Protein AF-A0AAE5A9R6-F1 (afdb_monomer_lite)

Sequence (47 aa):
MTNKAIASQRVIAQRTARGHVEHELAKLGFTSRAQIAAWVVEHGSHG

pLDDT: mean 92.97, std 10.86, range [50.0, 98.44]

Foldseek 3Di:
DALVVVCVVVVHDSVVSVVVVVVVCVVVVHPDPVVVVVVCVVPVVPD

Organism: NCBI:txid1990687

Secondary structure (DSSP, 8-state):
--HHHHHHHHT--HHHHHHHHHHHHHHHT-SSHHHHHHHHHHHHT--

Radius of gyration: 11.92 Å; chains: 1; bounding box: 33×22×22 Å

InterPro domains:
  IPR000792 Transcription regulator LuxR, C-terminal [PF00196] (1-39)
  IPR000792 Transcription regulator LuxR, C-terminal [PS50043] (1-44)
  IPR016032 Signal transduction response regulator, C-terminal effector [SSF46894] (1-45)
  IPR036388 Winged helix-like DNA-binding domain superfamily [G3DSA:1.10.10.10] (1-47)

Structure (mmCIF, N/CA/C/O backbone):
data_AF-A0AAE5A9R6-F1
#
_entry.id   AF-A0AAE5A9R6-F1
#
loop_
_atom_site.group_PDB
_atom_site.id
_atom_site.type_symbol
_atom_site.label_atom_id
_atom_site.label_alt_id
_atom_site.label_comp_id
_atom_site.label_asym_id
_atom_site.label_entity_id
_atom_site.label_seq_id
_atom_site.pdbx_PDB_ins_code
_atom_site.Cartn_x
_atom_site.Cartn_y
_atom_site.Cartn_z
_atom_site.occupancy
_atom_site.B_iso_or_equiv
_atom_site.auth_seq_id
_atom_site.auth_comp_id
_atom_site.auth_asym_id
_atom_site.auth_atom_id
_atom_site.pdbx_PDB_model_num
ATOM 1 N N . MET A 1 1 ? -2.312 -7.754 1.923 1.00 86.62 1 MET A N 1
ATOM 2 C CA . MET A 1 1 ? -1.792 -7.840 0.533 1.00 86.62 1 MET A CA 1
ATOM 3 C C . MET A 1 1 ? -0.362 -7.306 0.486 1.00 86.62 1 MET A C 1
ATOM 5 O O . MET A 1 1 ? -0.119 -6.265 1.078 1.00 86.62 1 MET A O 1
ATOM 9 N N . THR A 1 2 ? 0.585 -8.003 -0.151 1.00 95.25 2 THR A N 1
ATOM 10 C CA . THR A 1 2 ? 2.017 -7.615 -0.203 1.00 95.25 2 TH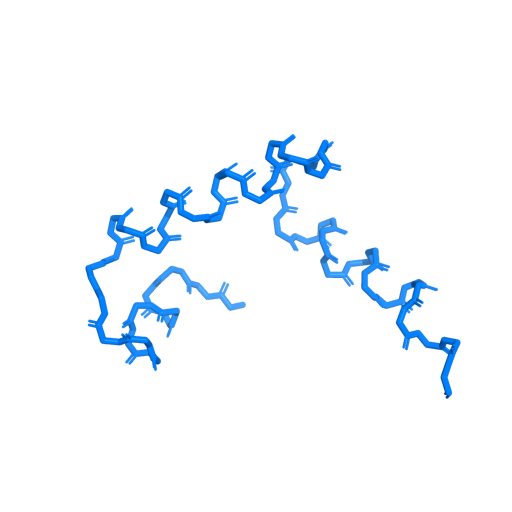R A CA 1
ATOM 11 C C . THR A 1 2 ? 2.385 -6.955 -1.540 1.00 95.25 2 THR A C 1
ATOM 13 O O . THR A 1 2 ? 1.623 -7.040 -2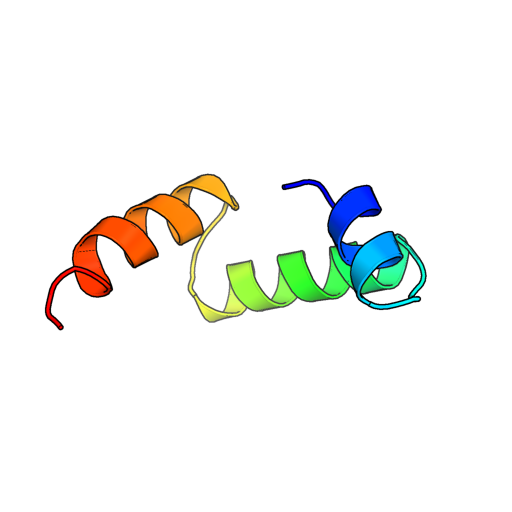.502 1.00 95.25 2 THR A O 1
ATOM 16 N N . ASN A 1 3 ? 3.561 -6.318 -1.639 1.00 97.19 3 ASN A N 1
ATOM 17 C CA . ASN A 1 3 ? 4.060 -5.765 -2.914 1.00 97.19 3 ASN A CA 1
ATOM 18 C C . ASN A 1 3 ? 4.304 -6.858 -3.960 1.00 97.19 3 ASN A C 1
ATOM 20 O O . ASN A 1 3 ? 4.020 -6.644 -5.133 1.00 97.19 3 ASN A O 1
ATOM 24 N N . LYS A 1 4 ? 4.746 -8.048 -3.530 1.00 97.69 4 LYS A N 1
ATOM 25 C CA . LYS A 1 4 ? 4.856 -9.233 -4.390 1.00 97.69 4 LYS A CA 1
ATOM 26 C C . LYS A 1 4 ? 3.496 -9.628 -4.970 1.00 97.69 4 LYS A C 1
ATOM 28 O O . LYS A 1 4 ? 3.396 -9.820 -6.172 1.00 97.69 4 LYS A O 1
ATOM 33 N N . ALA A 1 5 ? 2.449 -9.678 -4.144 1.00 97.75 5 ALA A N 1
ATOM 34 C CA . ALA A 1 5 ? 1.102 -10.003 -4.615 1.00 97.75 5 ALA A CA 1
ATOM 35 C C . ALA A 1 5 ? 0.568 -8.967 -5.624 1.00 97.75 5 ALA A C 1
ATOM 37 O O . ALA A 1 5 ? 0.034 -9.356 -6.658 1.00 97.75 5 ALA A O 1
ATOM 38 N N . ILE A 1 6 ? 0.765 -7.664 -5.370 1.00 96.25 6 ILE A N 1
ATOM 39 C CA . ILE A 1 6 ? 0.407 -6.594 -6.325 1.00 96.25 6 ILE A CA 1
ATOM 40 C C . ILE A 1 6 ? 1.153 -6.774 -7.649 1.00 96.25 6 ILE A C 1
ATOM 42 O O . ILE A 1 6 ? 0.545 -6.745 -8.716 1.00 96.25 6 ILE A O 1
ATOM 46 N N . ALA A 1 7 ? 2.471 -6.957 -7.566 1.00 98.06 7 ALA A N 1
ATOM 47 C CA . ALA A 1 7 ? 3.347 -7.110 -8.717 1.00 98.06 7 ALA A CA 1
ATOM 48 C C . ALA A 1 7 ? 2.919 -8.281 -9.606 1.00 98.06 7 ALA A C 1
ATOM 50 O O . ALA A 1 7 ? 2.821 -8.123 -10.819 1.00 98.06 7 ALA A O 1
ATOM 51 N N . SER A 1 8 ? 2.590 -9.423 -8.997 1.00 98.00 8 SER A N 1
ATOM 52 C CA . SER A 1 8 ? 2.107 -10.600 -9.717 1.00 98.00 8 SER A CA 1
ATOM 53 C C . SER A 1 8 ? 0.740 -10.375 -10.370 1.00 98.00 8 SER A C 1
ATOM 55 O O . SER A 1 8 ? 0.560 -10.760 -11.518 1.00 98.00 8 SER A O 1
ATOM 57 N N . GLN A 1 9 ? -0.206 -9.720 -9.688 1.00 97.44 9 GLN A N 1
ATOM 58 C CA . GLN A 1 9 ? -1.544 -9.456 -10.244 1.00 97.44 9 GLN A CA 1
ATOM 59 C C . GLN A 1 9 ? -1.535 -8.444 -11.398 1.00 97.44 9 GLN A C 1
ATOM 61 O O . GLN A 1 9 ? -2.408 -8.487 -12.260 1.00 97.44 9 GLN A O 1
ATOM 66 N N . ARG A 1 10 ? -0.588 -7.497 -11.391 1.00 96.62 10 ARG A N 1
ATOM 67 C CA . ARG A 1 10 ? -0.495 -6.416 -12.386 1.00 96.62 10 ARG A CA 1
ATOM 68 C C . ARG A 1 10 ? 0.623 -6.618 -13.414 1.00 96.62 10 ARG A C 1
ATOM 70 O O . ARG A 1 10 ? 0.786 -5.762 -14.270 1.00 96.62 10 ARG A O 1
ATOM 77 N N . VAL A 1 11 ? 1.371 -7.722 -13.335 1.00 97.88 11 VAL A N 1
ATOM 78 C CA . VAL A 1 11 ? 2.529 -8.041 -14.197 1.00 97.88 11 VAL A CA 1
ATOM 79 C C . VAL A 1 11 ? 3.540 -6.8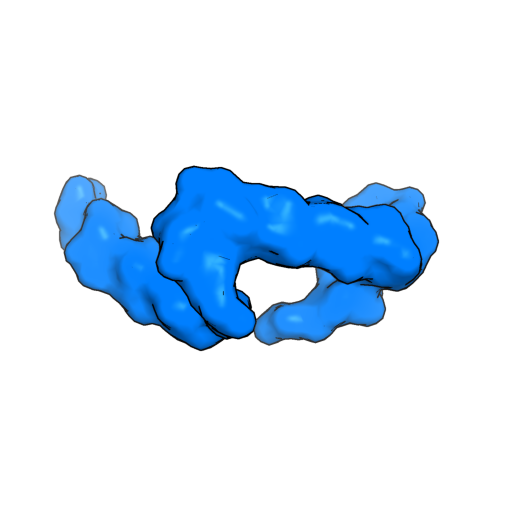82 -14.248 1.00 97.88 11 VAL A C 1
ATOM 81 O O . VAL A 1 11 ? 3.941 -6.408 -15.306 1.00 97.88 11 VAL A O 1
ATOM 84 N N . ILE A 1 12 ? 3.953 -6.401 -13.071 1.00 97.94 12 ILE A N 1
ATOM 85 C CA . ILE A 1 12 ? 4.947 -5.324 -12.912 1.00 97.94 12 ILE A CA 1
ATOM 86 C C . ILE A 1 12 ? 6.069 -5.740 -11.961 1.00 97.94 12 ILE A C 1
ATOM 88 O O . ILE A 1 12 ? 5.937 -6.684 -11.184 1.00 97.94 12 ILE A O 1
ATOM 92 N N . ALA A 1 13 ? 7.178 -4.999 -11.963 1.00 98.44 13 ALA A N 1
ATOM 93 C CA . ALA A 1 13 ? 8.243 -5.201 -10.987 1.00 98.44 13 ALA A CA 1
ATOM 94 C C . ALA A 1 13 ? 7.776 -4.872 -9.554 1.00 98.44 13 ALA A C 1
ATOM 96 O O . ALA A 1 13 ? 7.046 -3.907 -9.317 1.00 98.44 13 ALA A O 1
ATOM 97 N N . GLN A 1 14 ? 8.284 -5.612 -8.559 1.00 98.19 14 GLN A N 1
ATOM 98 C CA . GLN A 1 14 ? 7.972 -5.365 -7.139 1.00 98.19 14 GLN A CA 1
ATOM 99 C C . GLN A 1 14 ? 8.350 -3.948 -6.676 1.00 98.19 14 GLN A C 1
ATOM 101 O O . GLN A 1 14 ? 7.668 -3.377 -5.825 1.00 98.19 14 GLN A O 1
ATOM 106 N N . ARG A 1 15 ? 9.405 -3.354 -7.256 1.00 97.81 15 ARG A N 1
ATOM 107 C CA . ARG A 1 15 ? 9.818 -1.968 -6.981 1.00 97.81 15 ARG A CA 1
ATOM 108 C C . ARG A 1 15 ? 8.764 -0.953 -7.428 1.00 97.81 15 ARG A C 1
ATOM 110 O O . ARG A 1 15 ? 8.531 0.011 -6.707 1.00 97.81 15 ARG A O 1
ATOM 117 N N . THR A 1 16 ? 8.115 -1.193 -8.565 1.00 98.19 16 THR A N 1
ATOM 118 C CA . THR A 1 16 ? 7.028 -0.354 -9.083 1.00 98.19 16 THR A CA 1
ATOM 119 C C . THR A 1 16 ? 5.803 -0.451 -8.178 1.00 98.19 16 THR A C 1
ATOM 121 O O . THR A 1 16 ? 5.266 0.569 -7.760 1.00 98.19 16 THR A O 1
ATOM 124 N N . ALA A 1 17 ? 5.434 -1.667 -7.759 1.00 98.25 17 ALA A N 1
ATOM 125 C CA . ALA A 1 17 ? 4.366 -1.870 -6.779 1.00 98.25 17 ALA A CA 1
ATOM 126 C C . ALA A 1 17 ? 4.640 -1.146 -5.446 1.00 98.25 17 ALA A C 1
ATOM 128 O O . ALA A 1 17 ? 3.729 -0.548 -4.879 1.00 9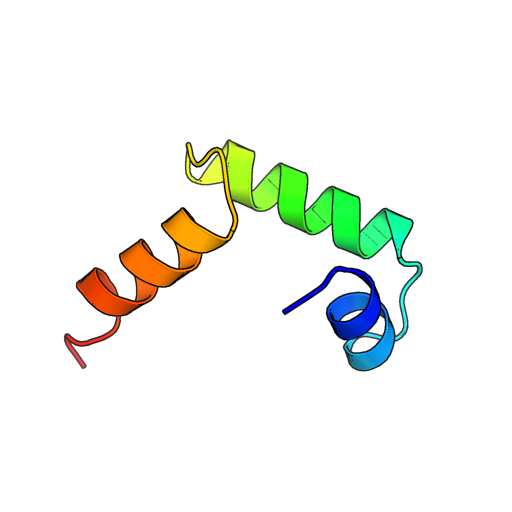8.25 17 ALA A O 1
ATOM 129 N N . ARG A 1 18 ? 5.889 -1.166 -4.956 1.00 98.06 18 ARG A N 1
ATOM 130 C CA . ARG A 1 18 ? 6.289 -0.408 -3.761 1.00 98.06 18 ARG A CA 1
ATOM 131 C C . ARG A 1 18 ? 6.112 1.099 -3.958 1.00 98.06 18 ARG A C 1
ATOM 133 O O . ARG A 1 18 ? 5.488 1.722 -3.110 1.00 98.06 18 ARG A O 1
ATOM 140 N N . GLY A 1 19 ? 6.615 1.649 -5.064 1.00 98.25 19 GLY A N 1
ATOM 141 C CA . GLY A 1 19 ? 6.500 3.081 -5.355 1.00 98.25 19 GLY A CA 1
ATOM 142 C C . GLY A 1 19 ? 5.045 3.547 -5.431 1.00 98.25 19 GLY A C 1
ATOM 143 O O . GLY A 1 19 ? 4.707 4.588 -4.883 1.00 98.25 19 GLY A O 1
A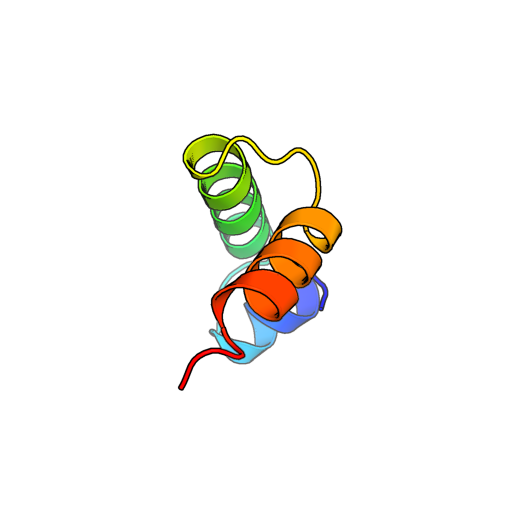TOM 144 N N . HIS A 1 20 ? 4.156 2.738 -6.018 1.00 97.06 20 HIS A N 1
ATOM 145 C CA . HIS A 1 20 ? 2.719 3.023 -5.998 1.00 97.06 20 HIS A CA 1
ATOM 146 C C . HIS A 1 20 ? 2.146 3.054 -4.578 1.00 97.06 20 HIS A C 1
ATOM 148 O O . HIS A 1 20 ? 1.421 3.981 -4.242 1.00 97.06 20 HIS A O 1
ATOM 154 N N . VAL A 1 21 ? 2.492 2.083 -3.725 1.00 96.62 21 VAL A N 1
ATOM 155 C CA . VAL A 1 21 ? 2.029 2.069 -2.327 1.00 96.62 21 VAL A CA 1
ATOM 156 C C . VAL A 1 21 ? 2.534 3.293 -1.558 1.00 96.62 21 VAL A C 1
ATOM 158 O O . VAL A 1 21 ? 1.755 3.902 -0.835 1.00 96.62 21 VAL A O 1
ATOM 161 N N . GLU A 1 22 ? 3.804 3.668 -1.718 1.00 97.88 22 GLU A N 1
ATOM 162 C CA . GLU A 1 22 ? 4.385 4.857 -1.075 1.00 97.88 22 GLU A CA 1
ATOM 163 C C . GLU A 1 22 ? 3.678 6.147 -1.524 1.00 97.88 22 GLU A C 1
ATOM 165 O O . GLU A 1 22 ? 3.344 6.983 -0.686 1.00 97.88 22 GLU A O 1
ATOM 170 N N . HIS A 1 23 ? 3.377 6.284 -2.819 1.00 97.88 23 HIS A N 1
ATOM 171 C CA . HIS A 1 23 ? 2.645 7.442 -3.337 1.00 97.88 23 HIS A CA 1
ATOM 172 C C . HIS A 1 23 ? 1.205 7.523 -2.828 1.00 97.88 23 HIS A C 1
ATOM 174 O O . HIS A 1 23 ? 0.776 8.601 -2.424 1.00 97.88 23 HIS A O 1
ATOM 180 N N . GLU A 1 24 ? 0.462 6.414 -2.821 1.00 95.81 24 GLU A N 1
ATOM 181 C CA . GLU A 1 24 ? -0.917 6.415 -2.314 1.00 95.81 24 GLU A CA 1
ATOM 182 C C . GLU A 1 24 ? -0.965 6.748 -0.820 1.00 95.81 24 GLU A C 1
ATOM 184 O O . GLU A 1 24 ? -1.811 7.528 -0.387 1.00 95.81 24 GLU A O 1
ATOM 189 N N . LEU A 1 25 ? -0.021 6.222 -0.033 1.00 97.44 25 LEU A N 1
ATOM 190 C CA . LEU A 1 25 ? 0.112 6.569 1.381 1.00 97.44 25 LEU A CA 1
ATOM 191 C C . LEU A 1 25 ? 0.362 8.068 1.571 1.00 97.44 25 LEU A C 1
ATOM 193 O O . LEU A 1 25 ? -0.361 8.709 2.329 1.00 97.44 25 LEU A O 1
ATOM 197 N N . ALA A 1 26 ? 1.322 8.638 0.837 1.00 98.12 26 ALA A N 1
ATOM 198 C CA . ALA A 1 26 ? 1.624 10.065 0.908 1.00 98.12 26 ALA A CA 1
ATOM 199 C C . ALA A 1 26 ? 0.425 10.933 0.494 1.00 98.12 26 ALA A C 1
ATOM 201 O O . ALA A 1 26 ? 0.088 11.893 1.185 1.00 98.12 26 ALA A O 1
ATOM 202 N N . LYS A 1 27 ? -0.253 10.571 -0.601 1.00 96.56 27 LYS A N 1
ATOM 203 C CA . LYS A 1 27 ? -1.424 11.291 -1.118 1.00 96.56 27 LYS A CA 1
ATOM 204 C C . LYS A 1 27 ? -2.588 11.303 -0.127 1.00 96.56 27 LYS A C 1
ATOM 206 O O . LYS A 1 27 ? -3.303 12.297 -0.047 1.00 96.56 27 LYS A O 1
ATOM 211 N N . LEU A 1 28 ? -2.782 10.208 0.603 1.00 95.56 28 LEU A N 1
ATOM 212 C CA . LEU A 1 28 ? -3.864 10.051 1.575 1.00 95.56 28 LEU A CA 1
ATOM 213 C C . LEU A 1 28 ? -3.461 10.446 3.008 1.00 95.56 28 LEU A C 1
ATOM 215 O O . LEU A 1 28 ? -4.286 10.366 3.912 1.00 95.56 28 LEU A O 1
ATOM 219 N N . GLY A 1 29 ? -2.210 10.862 3.236 1.00 97.25 29 GLY A N 1
ATOM 220 C CA . GLY A 1 29 ? -1.714 11.218 4.569 1.00 97.25 29 GLY A CA 1
ATOM 221 C C . GLY A 1 29 ? -1.563 10.028 5.526 1.00 97.25 29 GLY A C 1
ATOM 222 O O . GLY A 1 29 ? -1.554 10.211 6.742 1.00 97.25 29 GLY A O 1
ATOM 223 N N . PHE A 1 30 ? -1.444 8.807 5.002 1.00 97.50 30 PHE A N 1
ATOM 224 C CA . PHE A 1 30 ? -1.285 7.590 5.795 1.00 97.50 30 PHE A CA 1
ATOM 225 C C . PHE A 1 30 ? 0.180 7.160 5.900 1.00 97.50 30 PHE A C 1
ATOM 227 O O . PHE A 1 30 ? 0.999 7.406 5.020 1.00 97.50 30 PHE A O 1
ATOM 234 N N . THR A 1 31 ? 0.506 6.439 6.968 1.00 97.31 31 THR A N 1
ATOM 235 C CA . THR A 1 31 ? 1.834 5.858 7.210 1.00 97.31 31 THR A CA 1
ATOM 236 C C . THR A 1 31 ? 1.859 4.346 7.001 1.00 97.31 31 THR A C 1
ATOM 238 O O . THR A 1 31 ? 2.932 3.746 6.934 1.00 97.31 31 THR A O 1
ATOM 241 N N . SER A 1 32 ? 0.695 3.697 6.872 1.00 96.75 32 SER A N 1
ATOM 242 C CA . SER A 1 32 ? 0.616 2.253 6.651 1.00 96.75 32 SER A CA 1
ATOM 243 C C . SER A 1 32 ? -0.576 1.815 5.801 1.00 96.75 32 SER A C 1
ATOM 245 O O . SER A 1 32 ? -1.645 2.421 5.783 1.00 96.75 32 SER A O 1
ATOM 247 N N . ARG A 1 33 ? -0.418 0.664 5.138 1.00 95.75 33 ARG A N 1
ATOM 248 C CA . ARG A 1 33 ? -1.486 0.018 4.353 1.00 95.75 33 ARG A CA 1
ATOM 249 C C . ARG A 1 33 ? -2.682 -0.398 5.213 1.00 95.75 33 ARG A C 1
ATOM 251 O O . ARG A 1 33 ? -3.779 -0.541 4.687 1.00 95.75 33 ARG A O 1
ATOM 258 N N . ALA A 1 34 ? -2.458 -0.620 6.509 1.00 95.69 34 ALA A N 1
ATOM 259 C CA . ALA A 1 34 ? -3.515 -0.949 7.456 1.00 95.69 34 ALA A CA 1
ATOM 260 C C . ALA A 1 34 ? -4.467 0.237 7.667 1.00 95.69 34 ALA A C 1
ATOM 262 O O . ALA A 1 34 ? -5.671 0.028 7.734 1.00 95.69 34 ALA A O 1
ATOM 263 N N . GLN A 1 35 ? -3.951 1.471 7.677 1.00 95.81 35 GLN A N 1
ATOM 264 C CA . GLN A 1 35 ? -4.786 2.673 7.770 1.00 95.81 35 GLN A CA 1
ATOM 265 C C . GLN A 1 35 ? -5.645 2.870 6.520 1.00 95.81 35 GLN A C 1
ATOM 267 O O . GLN A 1 35 ? -6.824 3.167 6.652 1.00 95.81 35 GLN A O 1
ATOM 272 N N . ILE A 1 36 ? -5.100 2.608 5.324 1.00 93.12 36 ILE A N 1
ATOM 273 C CA . ILE A 1 36 ? -5.906 2.589 4.090 1.00 93.12 36 ILE A CA 1
ATOM 274 C C . ILE A 1 36 ? -7.040 1.564 4.212 1.00 93.12 36 ILE A C 1
ATOM 276 O O . ILE A 1 36 ? -8.180 1.872 3.887 1.00 93.12 36 ILE A O 1
ATOM 280 N N . ALA A 1 37 ? -6.746 0.346 4.678 1.00 93.00 37 ALA A N 1
ATOM 281 C CA . ALA A 1 37 ? -7.763 -0.695 4.823 1.00 93.00 37 ALA A CA 1
ATOM 282 C C . ALA A 1 37 ? -8.853 -0.308 5.838 1.00 93.00 37 ALA A C 1
ATOM 284 O O . ALA A 1 37 ? -10.030 -0.498 5.549 1.00 93.00 37 ALA A O 1
ATOM 285 N N . ALA A 1 38 ? -8.472 0.263 6.984 1.00 94.31 38 ALA A N 1
ATOM 286 C CA . ALA A 1 38 ? -9.416 0.769 7.979 1.00 94.31 38 ALA A CA 1
ATOM 287 C C . ALA A 1 38 ? -10.297 1.888 7.401 1.00 94.31 38 ALA A C 1
ATOM 289 O O . ALA A 1 38 ? -11.518 1.800 7.478 1.00 94.31 38 ALA A O 1
ATOM 290 N N . TRP A 1 39 ? -9.687 2.861 6.715 1.00 93.56 39 TRP A N 1
ATOM 291 C CA . TRP A 1 39 ? -10.399 3.953 6.054 1.00 93.56 39 TRP A CA 1
ATOM 292 C C . TRP A 1 39 ? -11.413 3.444 5.020 1.00 93.56 39 TRP A C 1
ATOM 294 O O . TRP A 1 39 ? -12.557 3.894 5.021 1.00 93.56 39 TRP A O 1
ATOM 304 N N . VAL A 1 40 ? -11.034 2.467 4.182 1.00 92.94 40 VAL A N 1
ATOM 305 C CA . VAL A 1 40 ? -11.950 1.831 3.216 1.00 92.94 40 VAL A CA 1
ATOM 306 C C . VAL A 1 40 ? -13.109 1.127 3.921 1.00 92.94 40 VAL A C 1
ATOM 308 O O . VAL A 1 40 ? -14.228 1.196 3.430 1.00 92.94 40 VAL A O 1
ATOM 311 N N . VAL A 1 41 ? -12.885 0.460 5.055 1.00 94.19 41 VAL A N 1
ATOM 312 C CA . VAL A 1 41 ? -13.974 -0.184 5.812 1.00 94.19 41 VAL A CA 1
ATOM 313 C C . VAL A 1 41 ? -14.924 0.861 6.406 1.00 94.19 41 VAL A C 1
ATOM 315 O O . VAL A 1 41 ? -16.139 0.700 6.299 1.00 94.19 41 VAL A O 1
ATOM 318 N N . GLU A 1 42 ? -14.393 1.950 6.969 1.00 92.06 42 GLU A N 1
ATOM 319 C CA . GLU A 1 42 ? -15.198 3.046 7.528 1.00 92.06 42 GLU A CA 1
ATOM 320 C C . GLU A 1 42 ? -16.008 3.796 6.458 1.00 92.06 42 GLU A C 1
ATOM 322 O O . GLU A 1 42 ? -17.174 4.113 6.685 1.00 92.06 42 GLU A O 1
ATOM 327 N N . HIS A 1 43 ? -15.426 4.055 5.281 1.00 86.62 43 HIS A N 1
ATOM 328 C CA . HIS A 1 43 ? -16.025 4.924 4.256 1.00 86.62 43 HIS A CA 1
ATOM 329 C C . HIS A 1 43 ? -16.685 4.158 3.098 1.00 86.62 43 HIS A C 1
ATOM 331 O O . HIS A 1 43 ? -17.543 4.700 2.409 1.00 86.62 43 HIS A O 1
ATOM 337 N N . GLY A 1 44 ? -16.295 2.905 2.864 1.00 71.06 44 GLY A N 1
ATOM 338 C CA . GLY A 1 44 ? -16.784 2.058 1.770 1.00 71.06 44 GLY A CA 1
ATOM 339 C C . GLY A 1 44 ? -18.011 1.215 2.119 1.00 71.06 44 GLY A C 1
ATOM 340 O O . GLY A 1 44 ? -18.557 0.566 1.234 1.00 71.06 44 GLY A O 1
ATOM 341 N N . SER A 1 45 ? -18.456 1.233 3.380 1.00 61.34 45 SER A N 1
ATOM 342 C CA . SER A 1 45 ? -19.650 0.506 3.848 1.00 61.34 45 SER A CA 1
ATOM 343 C C . SER A 1 45 ? -20.941 1.344 3.796 1.00 61.34 45 SER A C 1
ATOM 345 O O . SER A 1 45 ? -21.960 0.935 4.342 1.00 61.34 45 SER A O 1
ATOM 347 N N . HIS A 1 46 ? -20.902 2.527 3.171 1.00 54.44 46 HIS A N 1
ATOM 348 C CA . HIS A 1 46 ? -22.074 3.368 2.885 1.00 54.44 46 HIS A CA 1
ATOM 349 C C . HIS A 1 46 ? -22.430 3.286 1.389 1.00 54.44 46 HIS A C 1
ATOM 351 O O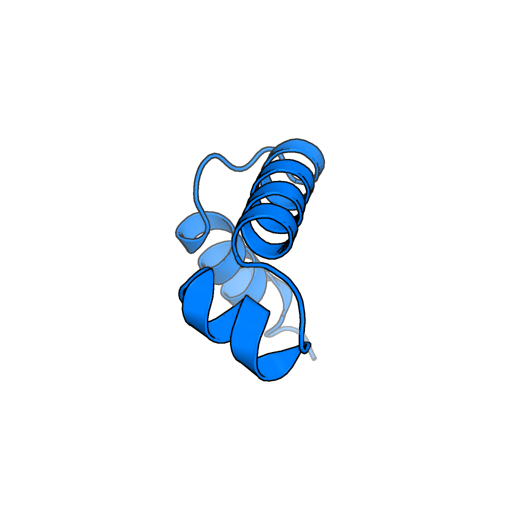 . HIS A 1 46 ? -22.334 4.276 0.662 1.00 54.44 46 HIS A O 1
ATOM 357 N N . GLY A 1 47 ? -22.787 2.088 0.926 1.00 50.00 47 GLY A N 1
ATOM 358 C CA . GLY A 1 47 ? -23.262 1.811 -0.431 1.00 50.00 47 GLY A CA 1
ATOM 359 C C . GLY A 1 47 ? -24.346 0.751 -0.409 1.00 50.00 47 GLY A C 1
ATOM 360 O O . GLY A 1 47 ? -24.169 -0.226 0.352 1.00 50.00 47 GLY A O 1
#